Protein AF-A0A226D9P6-F1 (afdb_monomer_lite)

Structure (mmCIF, N/CA/C/O backbone):
data_AF-A0A226D9P6-F1
#
_entry.id   AF-A0A226D9P6-F1
#
loop_
_atom_site.group_PDB
_atom_site.id
_atom_site.type_symbol
_atom_site.label_atom_id
_atom_site.label_alt_id
_atom_site.label_comp_id
_atom_site.label_asym_id
_atom_site.label_entity_id
_atom_site.label_seq_id
_atom_site.pdbx_PDB_ins_code
_atom_site.Cartn_x
_atom_site.Cartn_y
_atom_site.Cartn_z
_atom_site.occupancy
_atom_site.B_iso_or_equiv
_atom_site.auth_seq_id
_atom_site.auth_comp_id
_atom_site.auth_asym_id
_atom_site.auth_atom_id
_atom_site.pdbx_PDB_model_num
ATOM 1 N N . MET A 1 1 ? 5.409 46.644 52.593 1.00 50.53 1 MET A N 1
ATOM 2 C CA . MET A 1 1 ? 4.485 45.582 52.134 1.00 50.53 1 MET A CA 1
ATOM 3 C C . MET A 1 1 ? 4.938 44.247 52.711 1.00 50.53 1 MET A C 1
ATOM 5 O O . MET A 1 1 ? 5.962 43.731 52.290 1.00 50.53 1 MET A O 1
ATOM 9 N N . ARG A 1 2 ? 4.241 43.722 53.729 1.00 52.06 2 ARG A N 1
ATOM 10 C CA . ARG A 1 2 ? 4.481 42.372 54.264 1.00 52.06 2 ARG A CA 1
ATOM 11 C C . ARG A 1 2 ? 3.645 41.401 53.438 1.00 52.06 2 ARG A C 1
ATOM 13 O O . ARG A 1 2 ? 2.444 41.297 53.663 1.00 52.06 2 ARG A O 1
ATOM 20 N N . PHE A 1 3 ? 4.265 40.739 52.464 1.00 50.84 3 PHE A N 1
ATOM 21 C CA . PHE A 1 3 ? 3.616 39.618 51.797 1.00 50.84 3 PHE A CA 1
ATOM 22 C C . PHE A 1 3 ? 3.401 38.506 52.826 1.00 50.84 3 PHE A C 1
ATOM 24 O O . PHE A 1 3 ? 4.319 38.068 53.520 1.00 50.84 3 PHE A O 1
ATOM 31 N N . SER A 1 4 ? 2.130 38.161 52.992 1.00 55.19 4 SER A N 1
ATOM 32 C CA . SER A 1 4 ? 1.612 37.219 53.970 1.00 55.19 4 SER A CA 1
ATOM 33 C C . SER A 1 4 ? 2.261 35.843 53.799 1.00 55.19 4 SER A C 1
ATOM 35 O O . SER A 1 4 ? 2.213 35.267 52.713 1.00 55.19 4 SER A O 1
ATOM 37 N N . LYS A 1 5 ? 2.810 35.289 54.892 1.00 59.91 5 LYS A N 1
ATOM 38 C CA . LYS A 1 5 ? 3.350 33.914 54.975 1.00 59.91 5 LYS A CA 1
ATOM 39 C C . LYS A 1 5 ? 2.355 32.842 54.503 1.00 59.91 5 LYS A C 1
ATOM 41 O O . LYS A 1 5 ? 2.761 31.732 54.186 1.00 59.91 5 LYS A O 1
ATOM 46 N N . PHE A 1 6 ? 1.073 33.190 54.408 1.00 60.91 6 PHE A N 1
ATOM 47 C CA . PHE A 1 6 ? 0.025 32.327 53.882 1.00 60.91 6 PHE A CA 1
ATOM 48 C C . PHE A 1 6 ? 0.248 31.977 52.400 1.00 60.91 6 PHE A C 1
ATOM 50 O O . PHE A 1 6 ? 0.102 30.823 52.025 1.00 60.91 6 PHE A O 1
ATOM 57 N N . TYR A 1 7 ? 0.699 32.917 51.560 1.00 59.25 7 TYR A N 1
ATOM 58 C CA . TYR A 1 7 ? 0.895 32.658 50.123 1.00 59.25 7 TYR A CA 1
ATOM 59 C C . TYR A 1 7 ? 2.030 31.665 49.831 1.00 59.25 7 TYR A C 1
ATOM 61 O O . TYR A 1 7 ? 1.972 30.917 48.857 1.00 59.25 7 TYR A O 1
ATOM 69 N N . GLN A 1 8 ? 3.043 31.613 50.696 1.00 60.66 8 GLN A N 1
ATOM 70 C CA . GLN A 1 8 ? 4.219 30.765 50.498 1.00 60.66 8 GLN A CA 1
ATOM 71 C C . GLN A 1 8 ? 3.906 29.270 50.691 1.00 60.66 8 GLN A C 1
ATOM 73 O O . GLN A 1 8 ? 4.557 28.420 50.090 1.00 60.66 8 GLN A O 1
ATOM 78 N N . GLN A 1 9 ? 2.875 28.946 51.479 1.00 63.34 9 GLN A N 1
ATOM 79 C CA . GLN A 1 9 ? 2.452 27.567 51.731 1.00 63.34 9 GLN A CA 1
ATOM 80 C C . GLN A 1 9 ? 1.568 27.006 50.604 1.00 63.34 9 GLN A C 1
ATOM 82 O O . GLN A 1 9 ? 1.689 25.834 50.258 1.00 63.34 9 GLN A O 1
ATOM 87 N N . TYR A 1 10 ? 0.740 27.842 49.965 1.00 69.62 10 TYR A N 1
ATOM 88 C CA . TYR A 1 10 ? -0.095 27.410 48.835 1.00 69.62 10 TYR A CA 1
ATOM 89 C C . TYR A 1 10 ? 0.724 27.108 47.576 1.00 69.62 10 TYR A C 1
ATOM 91 O O . TYR A 1 10 ? 0.413 26.154 46.864 1.00 69.62 10 TYR A O 1
ATOM 99 N N . PHE A 1 11 ? 1.804 27.857 47.324 1.00 69.38 11 PHE A N 1
ATOM 100 C CA . PHE A 1 11 ? 2.665 27.617 46.161 1.00 69.38 11 PHE A CA 1
ATOM 101 C C . PHE A 1 11 ? 3.375 26.256 46.204 1.00 69.38 11 PHE A C 1
ATOM 103 O O . PHE A 1 11 ? 3.538 25.632 45.155 1.00 69.38 11 PHE A O 1
ATOM 110 N N . SER A 1 12 ? 3.761 25.756 47.386 1.00 72.81 12 SER A N 1
ATOM 111 C CA . SER A 1 12 ? 4.450 24.460 47.466 1.00 72.81 12 SER A CA 1
ATOM 112 C C . SER A 1 12 ? 3.493 23.285 47.239 1.00 72.81 12 SER A C 1
ATOM 114 O O . SER A 1 12 ? 3.830 22.356 46.507 1.00 72.81 12 SER A O 1
ATOM 116 N N . ILE A 1 13 ? 2.270 23.358 47.775 1.00 78.56 13 ILE A N 1
ATOM 117 C CA . ILE A 1 13 ? 1.261 22.301 47.611 1.00 78.56 13 ILE A CA 1
ATOM 118 C C . ILE A 1 13 ? 0.792 22.228 46.153 1.00 78.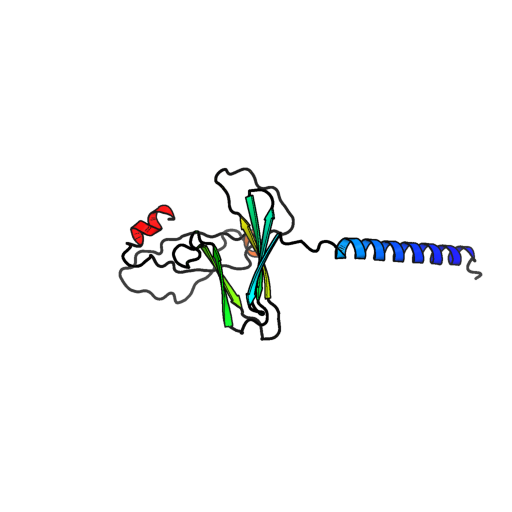56 13 ILE A C 1
ATOM 120 O O . ILE A 1 13 ? 0.702 21.138 45.587 1.00 78.56 13 ILE A O 1
ATOM 124 N N . PHE A 1 14 ? 0.553 23.377 45.511 1.00 76.69 14 PHE A N 1
ATOM 125 C CA . PHE A 1 14 ? 0.126 23.409 44.109 1.00 76.69 14 PHE A CA 1
ATOM 126 C C . PHE A 1 14 ? 1.227 22.927 43.154 1.00 76.69 14 PHE A C 1
ATOM 128 O O . PHE A 1 14 ? 0.939 22.229 42.183 1.00 76.69 14 PHE A O 1
ATOM 135 N N . GLY A 1 15 ? 2.494 23.239 43.456 1.00 79.88 15 GLY A N 1
ATOM 136 C CA . GLY A 1 15 ? 3.643 22.750 42.694 1.00 79.88 15 GLY A CA 1
ATOM 137 C C . GLY A 1 15 ? 3.768 21.225 42.723 1.00 79.88 15 GLY A C 1
ATOM 138 O O . GLY A 1 15 ? 3.933 20.611 41.673 1.00 79.88 15 GLY A O 1
ATOM 139 N N . VAL A 1 16 ? 3.616 20.608 43.901 1.00 83.38 16 VAL A N 1
ATOM 140 C CA . VAL A 1 16 ? 3.664 19.141 44.059 1.00 83.38 16 VAL A CA 1
ATOM 141 C C . VAL A 1 16 ? 2.471 18.463 43.383 1.00 83.38 16 VAL A C 1
ATOM 143 O O . VAL A 1 16 ? 2.628 17.433 42.733 1.00 83.38 16 VAL A O 1
ATOM 146 N N . LEU A 1 17 ? 1.274 19.045 43.478 1.00 84.44 17 LEU A N 1
ATOM 147 C CA . LEU A 1 17 ? 0.099 18.485 42.810 1.00 84.44 17 LEU A CA 1
ATOM 148 C C . LEU A 1 17 ? 0.244 18.540 41.280 1.00 84.44 17 LEU A C 1
ATOM 150 O O . LEU A 1 17 ? -0.077 17.576 40.591 1.00 84.44 17 LEU A O 1
ATOM 154 N N . CYS A 1 18 ? 0.782 19.638 40.745 1.00 84.06 18 CYS A N 1
ATOM 155 C CA . CYS A 1 18 ? 0.984 19.813 39.309 1.00 84.06 18 CYS A CA 1
ATOM 156 C C . CYS A 1 18 ? 2.047 18.855 38.742 1.00 84.06 18 CYS A C 1
ATOM 158 O O . CYS A 1 18 ? 1.871 18.319 37.646 1.00 84.06 18 CYS A O 1
ATOM 160 N N . THR A 1 19 ? 3.128 18.580 39.480 1.00 80.12 19 THR A N 1
ATOM 161 C CA . THR A 1 19 ? 4.132 17.589 39.055 1.00 80.12 19 THR A CA 1
ATOM 162 C C . THR A 1 19 ? 3.590 16.164 39.110 1.00 80.12 19 THR A C 1
ATOM 164 O O . THR A 1 19 ? 3.855 15.397 38.187 1.00 80.12 19 THR A O 1
ATOM 167 N N . LEU A 1 20 ? 2.774 15.825 40.117 1.00 83.06 20 LEU A N 1
ATOM 168 C CA . LEU A 1 20 ? 2.098 14.525 40.206 1.00 83.06 20 LEU A CA 1
ATOM 169 C C . LEU A 1 20 ? 1.069 14.314 39.083 1.00 83.06 20 LEU A C 1
ATOM 171 O O . LEU A 1 20 ? 0.958 13.213 38.548 1.00 83.06 20 LEU A O 1
ATOM 175 N N . ILE A 1 21 ? 0.341 15.362 38.684 1.00 80.38 21 ILE A N 1
ATOM 176 C CA . ILE A 1 21 ? -0.594 15.286 37.552 1.00 80.38 21 ILE A CA 1
ATOM 177 C C . ILE A 1 21 ? 0.171 15.097 36.237 1.00 80.38 21 ILE A C 1
ATOM 179 O O . ILE A 1 21 ? -0.192 14.228 35.446 1.00 80.38 21 ILE A O 1
ATOM 183 N N . HIS A 1 22 ? 1.254 15.845 36.000 1.00 74.25 22 HIS A N 1
ATOM 184 C CA . HIS A 1 22 ? 2.045 15.689 34.776 1.00 74.25 22 HIS A CA 1
ATOM 185 C C . HIS A 1 22 ? 2.709 14.312 34.666 1.00 74.25 22 HIS A C 1
ATOM 187 O O . HIS A 1 22 ? 2.706 13.731 33.581 1.00 74.25 22 HIS A O 1
ATOM 193 N N . THR A 1 23 ? 3.231 13.750 35.761 1.00 72.12 23 THR A N 1
ATOM 194 C CA . THR A 1 23 ? 3.818 12.401 35.737 1.00 72.12 23 THR A CA 1
ATOM 195 C C . THR A 1 23 ? 2.757 11.324 35.518 1.00 72.12 23 THR A C 1
ATOM 197 O O . THR A 1 23 ? 2.980 10.421 34.713 1.00 72.12 23 THR A O 1
ATOM 200 N N . ALA A 1 24 ? 1.576 11.447 36.132 1.00 73.56 24 ALA A N 1
ATOM 201 C CA . ALA A 1 24 ? 0.462 10.524 35.909 1.00 73.56 24 ALA A CA 1
ATOM 202 C C . ALA A 1 24 ? -0.068 10.576 34.462 1.00 73.56 24 ALA A C 1
ATOM 204 O O . ALA A 1 24 ? -0.348 9.536 33.862 1.00 73.56 24 ALA A O 1
ATOM 205 N N . VAL A 1 25 ? -0.171 11.770 33.867 1.00 72.81 25 VAL A N 1
ATOM 206 C CA . VAL A 1 25 ? -0.588 11.940 32.463 1.00 72.81 25 VAL A CA 1
ATOM 207 C C . VAL A 1 25 ? 0.473 11.394 31.501 1.00 72.81 25 VAL A C 1
ATOM 209 O O . VAL A 1 25 ? 0.126 10.677 30.562 1.00 72.81 25 VAL A O 1
ATOM 212 N N . ALA A 1 26 ? 1.760 11.646 31.758 1.00 65.50 26 ALA A N 1
ATOM 213 C CA . ALA A 1 26 ? 2.857 11.115 30.948 1.00 65.50 26 ALA A CA 1
ATOM 214 C C . ALA A 1 26 ? 2.919 9.576 30.984 1.00 65.50 26 ALA A C 1
ATOM 216 O O . ALA A 1 26 ? 3.102 8.941 29.946 1.00 65.50 26 ALA A O 1
ATOM 217 N N . GLN A 1 27 ? 2.683 8.962 32.149 1.00 62.88 27 GLN A N 1
ATOM 218 C CA . GLN A 1 27 ? 2.595 7.503 32.278 1.00 62.88 27 GLN A CA 1
ATOM 219 C C . GLN A 1 27 ? 1.402 6.914 31.513 1.00 62.88 27 GLN A C 1
ATOM 221 O O . GLN A 1 27 ? 1.512 5.827 30.948 1.00 62.88 27 GLN A O 1
ATOM 226 N N . ARG A 1 28 ? 0.275 7.633 31.442 1.00 56.47 28 ARG A N 1
ATOM 227 C CA . ARG A 1 28 ? -0.918 7.171 30.716 1.00 56.47 28 ARG A CA 1
ATOM 228 C C . ARG A 1 28 ? -0.760 7.258 29.197 1.00 56.47 28 ARG A C 1
ATOM 230 O O . ARG A 1 28 ? -1.282 6.402 28.490 1.00 56.47 28 ARG A O 1
ATOM 237 N N . LEU A 1 29 ? -0.022 8.252 28.701 1.00 54.62 29 LEU A N 1
ATOM 238 C CA . LEU A 1 29 ? 0.267 8.415 27.271 1.00 54.62 29 LEU A CA 1
ATOM 239 C C . LEU A 1 29 ? 1.398 7.494 26.783 1.00 54.62 29 LEU A C 1
ATOM 241 O O . LEU A 1 29 ? 1.385 7.078 25.629 1.00 54.62 29 LEU A O 1
ATOM 245 N N . GLY A 1 30 ? 2.337 7.115 27.657 1.00 50.25 30 GLY A N 1
ATOM 246 C CA . GLY A 1 30 ? 3.463 6.236 27.311 1.00 50.25 30 GLY A CA 1
ATOM 247 C C . GLY A 1 30 ? 3.127 4.746 27.128 1.00 50.25 30 GLY A C 1
ATOM 248 O O . GLY A 1 30 ? 3.990 3.983 26.707 1.00 50.25 30 GLY A O 1
ATOM 249 N N . SER A 1 31 ? 1.896 4.316 27.432 1.00 46.84 31 SER A N 1
ATOM 250 C CA . SER A 1 31 ? 1.494 2.898 27.490 1.00 46.84 31 SER A CA 1
ATOM 251 C C . SER A 1 31 ? 0.383 2.516 26.502 1.00 46.84 31 SER A C 1
ATOM 253 O O . SER A 1 31 ? -0.218 1.450 26.636 1.00 46.84 31 SER A O 1
ATOM 255 N N . ILE A 1 32 ? 0.113 3.333 25.483 1.00 49.47 32 ILE A N 1
ATOM 256 C CA . ILE A 1 32 ? -0.550 2.831 24.268 1.00 49.47 32 ILE A CA 1
ATOM 257 C C . ILE A 1 32 ? 0.546 2.432 23.277 1.00 49.47 32 ILE A C 1
ATOM 259 O O . ILE A 1 32 ? 0.623 2.912 22.151 1.00 49.47 32 ILE A O 1
ATOM 263 N N . THR A 1 33 ? 1.454 1.556 23.710 1.00 54.66 33 THR A N 1
ATOM 264 C CA . THR A 1 33 ? 2.183 0.729 22.757 1.00 54.66 33 THR A CA 1
ATOM 265 C C . THR A 1 33 ? 1.146 -0.215 22.177 1.00 54.66 33 THR A C 1
ATOM 267 O O . THR A 1 33 ? 0.819 -1.245 22.764 1.00 54.66 33 THR A O 1
ATOM 270 N N . GLU A 1 34 ? 0.535 0.196 21.064 1.00 64.81 34 GLU A N 1
ATOM 271 C CA . GLU A 1 34 ? -0.382 -0.662 20.329 1.00 64.81 34 GLU A CA 1
ATOM 272 C C . GLU A 1 34 ? 0.349 -1.962 20.010 1.00 64.81 34 GLU A C 1
ATOM 274 O O . GLU A 1 34 ? 1.293 -2.008 19.217 1.00 64.81 34 GLU A O 1
ATOM 279 N N . LYS A 1 35 ?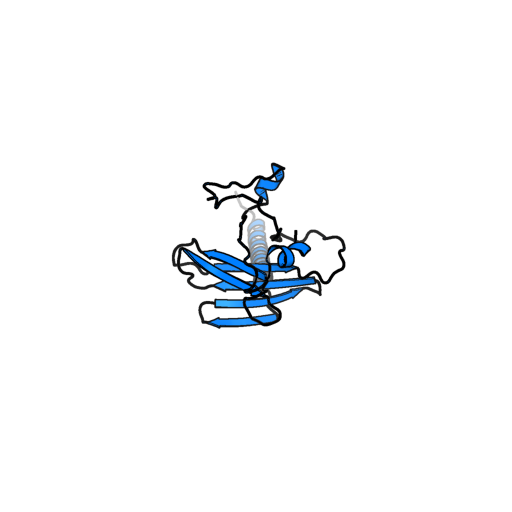 -0.038 -3.015 20.725 1.00 71.75 35 LYS A N 1
ATOM 280 C CA . LYS A 1 35 ? 0.562 -4.326 20.577 1.00 71.75 35 LYS A CA 1
ATOM 281 C C . LYS A 1 35 ? -0.003 -4.920 19.296 1.00 71.75 35 LYS A C 1
ATOM 283 O O . LYS A 1 35 ? -1.199 -5.185 19.210 1.00 71.75 35 LYS A O 1
ATOM 288 N N . PHE A 1 36 ? 0.853 -5.075 18.297 1.00 76.88 36 PHE A N 1
ATOM 289 C CA . PHE A 1 36 ? 0.515 -5.821 17.096 1.00 76.88 36 PHE A CA 1
ATOM 290 C C . PHE A 1 36 ? 0.575 -7.318 17.411 1.00 76.88 36 PHE A C 1
ATOM 292 O O . PHE A 1 36 ? 1.526 -7.783 18.043 1.00 76.88 36 PHE A O 1
ATOM 299 N N . ASP A 1 37 ? -0.453 -8.060 17.002 1.00 83.06 37 ASP A N 1
ATOM 300 C CA . ASP A 1 37 ? -0.608 -9.483 17.337 1.00 83.06 37 ASP A CA 1
ATOM 301 C C . ASP A 1 37 ? 0.333 -10.377 16.528 1.00 83.06 37 ASP A C 1
ATOM 303 O O . ASP A 1 37 ? 0.677 -11.489 16.936 1.00 83.06 37 ASP A O 1
ATOM 307 N N . ARG A 1 38 ? 0.709 -9.904 15.341 1.00 90.00 38 ARG A N 1
ATOM 308 C CA . ARG A 1 38 ? 1.531 -10.618 14.374 1.00 90.00 38 ARG A CA 1
ATOM 309 C C . ARG A 1 38 ? 2.616 -9.695 13.842 1.00 90.00 38 ARG A C 1
ATOM 311 O O . ARG A 1 38 ? 2.397 -8.496 13.669 1.00 90.00 38 ARG A O 1
ATOM 318 N N . HIS A 1 39 ? 3.782 -10.267 13.575 1.00 92.62 39 HIS A N 1
ATOM 319 C CA . HIS A 1 39 ? 4.938 -9.557 13.049 1.00 92.62 39 HIS A CA 1
ATOM 320 C C . HIS A 1 39 ? 5.761 -10.496 12.170 1.00 92.62 39 HIS A C 1
ATOM 322 O O . HIS A 1 39 ? 5.982 -11.651 12.533 1.00 92.62 39 HIS A O 1
ATOM 328 N N . ILE A 1 40 ? 6.218 -9.982 11.034 1.00 91.56 40 ILE A N 1
ATOM 329 C CA . ILE A 1 40 ? 7.187 -10.613 10.148 1.00 91.56 40 ILE A CA 1
ATOM 330 C C . ILE A 1 40 ? 8.264 -9.576 9.840 1.00 91.56 40 ILE A C 1
ATOM 332 O O . ILE A 1 40 ? 7.976 -8.494 9.325 1.00 91.56 40 ILE A O 1
ATOM 336 N N . GLU A 1 41 ? 9.507 -9.933 10.128 1.00 93.25 41 GLU A N 1
ATOM 337 C CA . GLU A 1 41 ? 10.683 -9.213 9.658 1.00 93.25 41 GLU A CA 1
ATOM 338 C C . GLU A 1 41 ? 11.141 -9.881 8.360 1.00 93.25 41 GLU A C 1
ATOM 340 O O . GLU A 1 41 ? 11.469 -11.066 8.345 1.00 93.25 41 GLU A O 1
ATOM 345 N N . ILE A 1 42 ? 11.080 -9.142 7.254 1.00 89.44 42 ILE A N 1
ATOM 346 C CA . ILE A 1 42 ? 11.502 -9.639 5.939 1.00 89.44 42 ILE A CA 1
ATOM 347 C C . ILE A 1 42 ? 13.029 -9.581 5.871 1.00 89.44 42 ILE A C 1
ATOM 349 O O . ILE A 1 42 ? 13.679 -10.512 5.401 1.00 89.44 42 ILE A O 1
ATOM 353 N N . ASN A 1 43 ? 13.588 -8.472 6.354 1.00 91.06 43 ASN A N 1
ATOM 354 C CA . ASN A 1 43 ? 15.008 -8.240 6.578 1.00 91.06 43 ASN A CA 1
ATOM 355 C C . ASN A 1 43 ? 15.161 -7.067 7.586 1.00 91.06 43 ASN A C 1
ATOM 357 O O . ASN A 1 43 ? 14.146 -6.484 7.977 1.00 91.06 43 ASN A O 1
ATOM 361 N N . PRO A 1 44 ? 16.390 -6.674 7.975 1.00 90.94 44 PRO A N 1
ATOM 362 C CA . PRO A 1 44 ? 16.603 -5.604 8.958 1.00 90.94 44 PRO A CA 1
ATOM 363 C C . PRO A 1 44 ? 15.980 -4.248 8.590 1.00 90.94 44 PRO A C 1
ATOM 365 O O . PRO A 1 44 ? 15.705 -3.429 9.472 1.00 90.94 44 PRO A O 1
ATOM 368 N N . ASP A 1 45 ? 15.748 -4.015 7.298 1.00 89.25 45 ASP A N 1
ATOM 369 C CA . ASP A 1 45 ? 15.213 -2.767 6.769 1.00 89.25 45 ASP A CA 1
ATOM 370 C C . ASP A 1 45 ? 13.695 -2.813 6.573 1.00 89.25 45 ASP A C 1
ATOM 372 O O . ASP A 1 45 ? 13.046 -1.772 6.615 1.00 89.25 45 ASP A O 1
ATOM 376 N N . TYR A 1 46 ? 13.096 -3.995 6.418 1.00 88.62 46 TYR A N 1
ATOM 377 C CA . TYR A 1 46 ? 11.674 -4.148 6.119 1.00 88.62 46 TYR A CA 1
ATOM 378 C C . TYR A 1 46 ? 10.986 -5.084 7.105 1.00 88.62 46 TYR A C 1
ATOM 380 O O . TYR A 1 46 ? 11.300 -6.272 7.204 1.00 88.62 46 TYR A O 1
ATOM 388 N N . SER A 1 47 ? 9.956 -4.571 7.775 1.00 92.38 47 SER A N 1
ATOM 389 C CA . SER A 1 47 ? 9.080 -5.394 8.607 1.00 92.38 47 SER A CA 1
ATOM 390 C C . SER A 1 47 ? 7.617 -5.025 8.426 1.00 92.38 47 SER A C 1
ATOM 392 O O . SER A 1 47 ? 7.266 -3.877 8.147 1.00 92.38 47 SER A O 1
ATOM 394 N N . VAL A 1 48 ? 6.759 -6.023 8.596 1.00 89.81 48 VAL A N 1
ATOM 395 C CA . VAL A 1 48 ? 5.310 -5.875 8.567 1.00 89.81 48 VAL A CA 1
ATOM 396 C C . VAL A 1 48 ? 4.759 -6.452 9.854 1.00 89.81 48 VAL A C 1
ATOM 398 O O . VAL A 1 48 ? 5.043 -7.586 10.226 1.00 89.81 48 VAL A O 1
ATOM 401 N N . SER A 1 49 ? 3.937 -5.678 10.537 1.00 91.88 49 SER A N 1
ATOM 402 C CA . SER A 1 49 ? 3.162 -6.145 11.680 1.00 91.88 49 SER A CA 1
ATOM 403 C C . SER A 1 49 ? 1.694 -5.884 11.434 1.00 91.88 49 SER A C 1
ATOM 405 O O . SER A 1 49 ? 1.350 -4.957 10.711 1.00 91.88 49 SER A O 1
ATOM 407 N N . TRP A 1 50 ? 0.817 -6.717 11.975 1.00 91.38 50 TRP A N 1
ATOM 408 C CA . TRP A 1 50 ? -0.614 -6.498 11.829 1.00 91.38 50 TRP A CA 1
ATOM 409 C C . TRP A 1 50 ? -1.386 -6.960 13.048 1.00 91.38 50 TRP A C 1
ATOM 411 O O . TRP A 1 50 ? -0.908 -7.750 13.868 1.00 91.38 50 TRP A O 1
ATOM 421 N N . ARG A 1 51 ? -2.589 -6.415 13.172 1.00 86.69 51 ARG A N 1
ATOM 422 C CA . ARG A 1 51 ? -3.542 -6.795 14.206 1.00 86.69 51 ARG A CA 1
ATOM 423 C C . ARG A 1 51 ? -4.955 -6.771 13.660 1.00 86.69 51 ARG A C 1
ATOM 425 O O . ARG A 1 51 ? -5.278 -5.976 12.775 1.00 86.69 51 ARG A O 1
ATOM 432 N N . PHE A 1 52 ? -5.774 -7.642 14.223 1.00 83.62 52 PHE A N 1
ATOM 433 C CA . PHE A 1 52 ? -7.194 -7.690 13.928 1.00 83.62 52 PHE A CA 1
ATOM 434 C C . PHE A 1 52 ? -7.917 -6.761 14.890 1.00 83.62 52 PHE A C 1
ATOM 436 O O . PHE A 1 52 ? -7.587 -6.689 16.076 1.00 83.62 52 PHE A O 1
ATOM 443 N N . TYR A 1 53 ? -8.920 -6.064 14.387 1.00 78.81 53 TYR A N 1
ATOM 444 C CA . TYR A 1 53 ? -9.857 -5.351 15.231 1.00 78.81 53 TYR A CA 1
ATOM 445 C C . TYR A 1 53 ? -11.259 -5.868 14.923 1.00 78.81 53 TYR A C 1
ATOM 447 O O . TYR A 1 53 ? -11.858 -5.553 13.895 1.00 78.81 53 TYR A O 1
ATOM 455 N N . GLY A 1 54 ? -11.768 -6.704 15.826 1.00 81.94 54 GLY A N 1
ATOM 456 C CA . GLY A 1 54 ? -12.996 -7.449 15.569 1.00 81.94 54 GLY A CA 1
ATOM 457 C C . GLY A 1 54 ? -12.850 -8.383 14.363 1.00 81.94 54 GLY A C 1
ATOM 458 O O . GLY A 1 54 ? -11.767 -8.907 14.104 1.00 81.94 54 GLY A O 1
ATOM 459 N N . GLU A 1 55 ? -13.952 -8.585 13.642 1.00 75.50 55 GLU A N 1
ATOM 460 C CA . GLU A 1 55 ? -14.020 -9.455 12.458 1.00 75.50 55 GLU A CA 1
ATOM 461 C C . GLU A 1 55 ? -13.911 -8.677 11.132 1.00 75.50 55 GLU A C 1
ATOM 463 O O . GLU A 1 55 ? -13.832 -9.285 10.067 1.00 75.50 55 GLU A O 1
ATOM 468 N N . ASP A 1 56 ? -13.877 -7.340 11.188 1.00 73.00 56 ASP A N 1
ATOM 469 C CA . ASP A 1 56 ? -14.158 -6.486 10.026 1.00 73.00 56 ASP A CA 1
ATOM 470 C C . ASP A 1 56 ? -12.923 -5.779 9.436 1.00 73.00 56 ASP A C 1
ATOM 472 O O . ASP A 1 56 ? -12.949 -5.326 8.284 1.00 73.00 56 ASP A O 1
ATOM 476 N N . TYR A 1 57 ? -11.844 -5.615 10.209 1.00 76.31 57 TYR A N 1
ATOM 477 C CA . TYR A 1 57 ? -10.668 -4.878 9.743 1.00 76.31 57 TYR A CA 1
ATOM 478 C C . TYR A 1 57 ? -9.342 -5.396 10.298 1.00 76.31 57 TYR A C 1
ATOM 480 O O . TYR A 1 57 ? -9.227 -5.845 11.442 1.00 76.31 57 TYR A O 1
ATOM 488 N N . ILE A 1 58 ? -8.320 -5.303 9.444 1.00 77.75 58 ILE A N 1
ATOM 489 C CA . ILE A 1 58 ? -6.928 -5.602 9.762 1.00 77.75 58 ILE A CA 1
ATOM 490 C C . ILE A 1 58 ? -6.127 -4.319 9.575 1.00 77.75 58 ILE A C 1
ATOM 492 O O . ILE A 1 58 ? -6.179 -3.688 8.519 1.00 77.75 58 ILE A O 1
ATOM 496 N N . ILE A 1 59 ? -5.359 -3.939 10.591 1.00 79.38 59 ILE A N 1
ATOM 497 C CA . ILE A 1 59 ? -4.415 -2.828 10.475 1.00 79.38 59 ILE A CA 1
ATOM 498 C C . ILE A 1 59 ? -3.030 -3.412 10.274 1.00 79.38 59 ILE A C 1
ATOM 500 O O . ILE A 1 59 ? -2.535 -4.139 11.137 1.00 79.38 59 ILE A O 1
ATOM 504 N N . PHE A 1 60 ? -2.415 -3.075 9.148 1.00 84.12 60 PHE A N 1
ATOM 505 C CA . PHE A 1 60 ? -1.026 -3.370 8.848 1.00 84.12 60 PHE A CA 1
ATOM 506 C C . PHE A 1 60 ? -0.168 -2.160 9.198 1.00 84.12 60 PHE A C 1
ATOM 508 O O . PHE A 1 60 ? -0.483 -1.021 8.872 1.00 84.12 60 PHE A O 1
ATOM 515 N N . ARG A 1 61 ? 0.962 -2.408 9.837 1.00 85.56 61 ARG A N 1
ATOM 516 C CA . ARG A 1 61 ? 2.031 -1.446 10.046 1.00 85.56 61 ARG A CA 1
ATOM 517 C C . ARG A 1 61 ? 3.246 -1.945 9.302 1.00 85.56 61 ARG A C 1
ATOM 519 O O . ARG A 1 61 ? 3.803 -2.988 9.652 1.00 85.56 61 ARG A O 1
ATOM 526 N N . ILE A 1 62 ? 3.639 -1.187 8.292 1.00 84.44 62 ILE A N 1
ATOM 527 C CA . ILE A 1 62 ? 4.772 -1.505 7.438 1.00 84.44 62 ILE A CA 1
ATOM 528 C C . ILE A 1 62 ? 5.869 -0.495 7.754 1.00 84.44 62 ILE A C 1
ATOM 530 O O . ILE A 1 62 ? 5.648 0.718 7.787 1.00 84.44 62 ILE A O 1
ATOM 534 N N . ILE A 1 63 ? 7.046 -1.025 8.054 1.00 87.69 63 ILE A N 1
ATOM 535 C CA . ILE A 1 63 ? 8.227 -0.255 8.416 1.00 87.69 63 ILE A CA 1
ATOM 536 C C . ILE A 1 63 ? 9.262 -0.506 7.336 1.00 87.69 63 ILE A C 1
ATOM 538 O O . ILE A 1 63 ? 9.651 -1.655 7.123 1.00 87.69 63 ILE A O 1
ATOM 542 N N . ALA A 1 64 ? 9.711 0.572 6.700 1.00 86.56 64 ALA A N 1
ATOM 543 C CA . ALA A 1 64 ? 10.851 0.571 5.799 1.00 86.56 64 ALA A CA 1
ATOM 544 C C . ALA A 1 64 ? 11.915 1.526 6.343 1.00 86.56 64 ALA A C 1
ATOM 546 O O . ALA A 1 64 ? 11.718 2.744 6.417 1.00 86.56 64 ALA A O 1
ATOM 547 N N . ARG A 1 65 ? 13.037 0.963 6.778 1.00 87.44 65 ARG A N 1
ATOM 548 C CA . ARG A 1 65 ? 14.196 1.698 7.269 1.00 87.44 65 ARG A CA 1
ATOM 549 C C . ARG A 1 65 ? 15.090 2.001 6.076 1.00 87.44 65 ARG A C 1
ATOM 551 O O . ARG A 1 65 ? 15.363 1.124 5.269 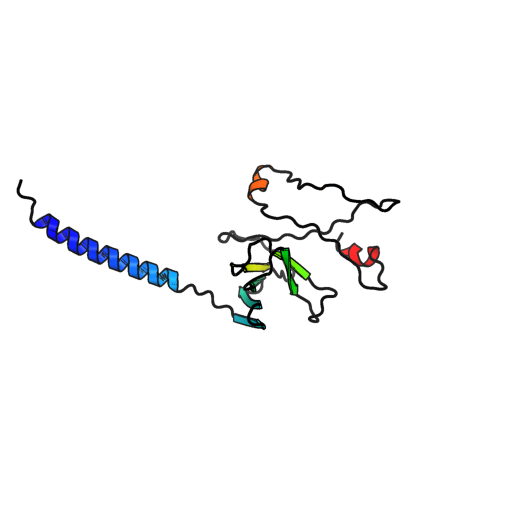1.00 87.44 65 ARG A O 1
ATOM 558 N N . TYR A 1 66 ? 15.513 3.256 5.970 1.00 85.38 66 TYR A N 1
ATOM 559 C CA . TYR A 1 66 ? 16.434 3.712 4.926 1.00 85.38 66 TYR A CA 1
ATOM 560 C C . TYR A 1 66 ? 15.951 3.444 3.482 1.00 85.38 66 TYR A C 1
ATOM 562 O O . TYR A 1 66 ? 16.721 2.928 2.668 1.00 85.38 66 TYR A O 1
ATOM 570 N N . PRO A 1 67 ? 14.694 3.782 3.120 1.00 81.31 67 PRO A N 1
ATOM 571 C CA . PRO A 1 67 ? 14.251 3.629 1.741 1.00 81.31 67 PRO A CA 1
ATOM 572 C C . PRO A 1 67 ? 15.115 4.497 0.819 1.00 81.31 67 PRO A C 1
ATOM 574 O O . PRO A 1 67 ? 15.372 5.667 1.103 1.00 81.31 67 PRO A O 1
ATOM 577 N N . THR A 1 68 ? 15.554 3.931 -0.306 1.00 83.19 68 THR A N 1
ATOM 578 C CA . THR A 1 68 ? 16.318 4.684 -1.305 1.00 83.19 68 THR A CA 1
ATOM 579 C C . THR A 1 68 ? 15.438 5.806 -1.888 1.00 83.19 68 THR A C 1
ATOM 581 O O . THR A 1 68 ? 14.275 5.554 -2.210 1.00 83.19 68 THR A O 1
ATOM 584 N N . PRO A 1 69 ? 15.934 7.040 -2.055 1.00 84.75 69 PRO A N 1
ATOM 585 C CA . PRO A 1 69 ? 15.203 8.118 -2.701 1.00 84.75 69 PRO A CA 1
ATOM 586 C C . PRO A 1 69 ? 14.778 7.710 -4.107 1.00 84.75 69 PRO A C 1
ATOM 588 O O . PRO A 1 69 ? 15.548 7.082 -4.835 1.00 84.75 69 PRO A O 1
ATOM 591 N N . ASN A 1 70 ? 13.562 8.089 -4.495 1.00 81.19 70 ASN A N 1
ATOM 592 C CA . ASN A 1 70 ? 12.931 7.687 -5.753 1.00 81.19 70 ASN A CA 1
ATOM 593 C C . ASN A 1 70 ? 12.731 6.165 -5.897 1.00 81.19 70 ASN A C 1
ATOM 595 O O . ASN A 1 70 ? 12.663 5.654 -7.016 1.00 81.19 70 ASN A O 1
ATOM 599 N N . SER A 1 71 ? 12.635 5.435 -4.783 1.00 82.69 71 SER A N 1
ATOM 600 C CA . SER A 1 71 ? 12.246 4.021 -4.786 1.00 82.69 71 SER A CA 1
ATOM 601 C C . SER A 1 71 ? 10.744 3.838 -4.578 1.00 82.69 71 SER A C 1
ATOM 603 O O . SER A 1 71 ? 10.007 4.783 -4.287 1.00 82.69 71 SER A O 1
ATOM 605 N N . TYR A 1 72 ? 10.295 2.595 -4.737 1.00 85.88 72 TYR A N 1
ATOM 606 C CA . TYR A 1 72 ? 8.918 2.186 -4.502 1.00 85.88 72 TYR A CA 1
ATOM 607 C C . TYR A 1 72 ? 8.901 0.993 -3.555 1.00 85.88 72 TYR A C 1
ATOM 609 O O . TYR A 1 72 ? 9.706 0.072 -3.696 1.00 85.88 72 TYR A O 1
ATOM 617 N N . ILE A 1 73 ? 7.955 0.996 -2.622 1.00 82.75 73 ILE A N 1
ATOM 618 C CA . ILE A 1 73 ? 7.683 -0.127 -1.730 1.00 82.75 73 ILE A CA 1
ATOM 619 C C . ILE A 1 73 ? 6.327 -0.699 -2.119 1.00 82.75 73 ILE A C 1
ATOM 621 O O . ILE A 1 73 ? 5.320 0.007 -2.086 1.00 82.75 73 ILE A O 1
ATOM 625 N N . GLY A 1 74 ? 6.314 -1.975 -2.495 1.00 85.62 74 GLY A N 1
ATOM 626 C CA . GLY A 1 74 ? 5.094 -2.735 -2.736 1.00 85.62 74 GLY A CA 1
ATOM 627 C C . GLY A 1 74 ? 4.712 -3.550 -1.505 1.00 85.62 74 GLY A C 1
ATOM 628 O O . GLY A 1 74 ? 5.549 -4.247 -0.937 1.00 85.62 74 GLY A O 1
ATOM 629 N N . PHE A 1 75 ? 3.445 -3.500 -1.117 1.00 84.69 75 PHE A N 1
ATOM 630 C CA . PHE A 1 75 ? 2.842 -4.399 -0.141 1.00 84.69 75 PHE A CA 1
ATOM 631 C C . PHE A 1 75 ? 1.584 -4.995 -0.755 1.00 84.69 75 PHE A C 1
ATOM 633 O O . PHE A 1 75 ? 0.775 -4.258 -1.301 1.00 84.69 75 PHE A O 1
ATOM 640 N N . GLY A 1 76 ? 1.397 -6.308 -0.669 1.00 84.12 76 GLY A N 1
ATOM 641 C CA . GLY A 1 76 ? 0.198 -6.931 -1.211 1.00 84.12 76 GLY A CA 1
ATOM 642 C C . GLY A 1 76 ? -0.263 -8.133 -0.414 1.00 84.12 76 GLY A C 1
ATOM 643 O O . GLY A 1 76 ? 0.511 -8.747 0.321 1.00 84.12 76 GLY A O 1
ATOM 644 N N . ILE A 1 77 ? -1.543 -8.452 -0.573 1.00 82.44 77 ILE A N 1
ATOM 645 C CA . ILE A 1 77 ? -2.191 -9.604 0.050 1.00 82.44 77 ILE A CA 1
ATOM 646 C C . ILE A 1 77 ? -2.704 -10.503 -1.070 1.00 82.44 77 ILE A C 1
ATOM 648 O O . ILE A 1 77 ? -3.317 -10.033 -2.028 1.00 82.44 77 ILE A O 1
ATOM 652 N N . SER A 1 78 ? -2.447 -11.804 -0.956 1.00 84.50 78 SER A N 1
ATOM 653 C CA . SER A 1 78 ? -2.949 -12.787 -1.910 1.00 84.50 78 SER A CA 1
ATOM 654 C C . SER A 1 78 ? -3.221 -14.121 -1.248 1.00 84.50 78 SER A C 1
ATOM 656 O O . SER A 1 78 ? -2.637 -14.461 -0.220 1.00 84.50 78 SER A O 1
ATOM 658 N N . GLN A 1 79 ? -4.115 -14.897 -1.857 1.00 79.81 79 GLN A N 1
ATOM 659 C CA . GLN A 1 79 ? -4.482 -16.216 -1.341 1.00 79.81 79 GLN A CA 1
ATOM 660 C C . GLN A 1 79 ? -3.325 -17.221 -1.425 1.00 79.81 79 GLN A C 1
ATOM 662 O O . GLN A 1 79 ? -3.275 -18.169 -0.647 1.00 79.81 79 GLN A O 1
ATOM 667 N N . THR A 1 80 ? -2.401 -17.028 -2.372 1.00 83.88 80 THR A N 1
ATOM 668 C CA . THR A 1 80 ? -1.325 -17.984 -2.683 1.00 83.88 80 THR A CA 1
ATOM 669 C C . THR A 1 80 ? 0.067 -17.483 -2.298 1.00 83.88 80 THR A C 1
ATOM 671 O O . THR A 1 80 ? 1.046 -18.199 -2.493 1.00 83.88 80 THR A O 1
ATOM 674 N N . GLY A 1 81 ? 0.185 -16.247 -1.805 1.00 76.88 81 GLY A N 1
ATOM 675 C CA . GLY A 1 81 ? 1.470 -15.573 -1.593 1.00 76.88 81 GLY A CA 1
ATOM 676 C C . GLY A 1 81 ? 2.190 -15.165 -2.886 1.00 76.88 81 GLY A C 1
ATOM 677 O O . GLY A 1 81 ? 3.294 -14.630 -2.823 1.00 76.88 81 GLY A O 1
ATOM 678 N N . ARG A 1 82 ? 1.592 -15.399 -4.064 1.00 78.19 82 ARG A N 1
ATOM 679 C CA . ARG A 1 82 ? 2.107 -14.919 -5.358 1.00 78.19 82 ARG A CA 1
ATOM 680 C C . ARG A 1 82 ? 1.755 -13.446 -5.565 1.00 78.19 82 ARG A C 1
ATOM 682 O O . ARG A 1 82 ? 0.966 -12.895 -4.803 1.00 78.19 82 ARG A O 1
ATOM 689 N N . MET A 1 83 ? 2.347 -12.822 -6.586 1.00 70.94 83 MET A N 1
ATOM 690 C CA . MET A 1 83 ? 2.004 -11.464 -7.039 1.00 70.94 83 MET A CA 1
ATOM 691 C C . MET A 1 83 ? 0.800 -11.453 -7.999 1.00 70.94 83 MET A C 1
ATOM 693 O O . MET A 1 83 ? 0.059 -10.475 -8.051 1.00 70.94 83 MET A O 1
ATOM 697 N N . ASP A 1 84 ? 0.592 -12.548 -8.734 1.00 82.00 84 ASP A N 1
ATOM 698 C CA . ASP A 1 84 ? -0.532 -12.702 -9.661 1.00 82.00 84 ASP A CA 1
ATOM 699 C C . ASP A 1 84 ? -1.856 -12.821 -8.892 1.00 82.00 84 ASP A C 1
ATOM 701 O O . ASP A 1 84 ? -2.026 -13.729 -8.074 1.00 82.00 84 ASP A O 1
ATOM 705 N N . GLY A 1 85 ? -2.801 -11.921 -9.182 1.00 78.50 85 GLY A N 1
ATOM 706 C CA . GLY A 1 85 ? -4.110 -11.881 -8.517 1.00 78.50 85 GLY A CA 1
ATOM 707 C C . GLY A 1 85 ? -4.092 -11.271 -7.112 1.00 78.50 85 GLY A C 1
ATOM 708 O O . GLY A 1 85 ? -5.016 -11.510 -6.339 1.00 78.50 85 GLY A O 1
ATOM 709 N N . SER A 1 86 ? -3.041 -10.523 -6.770 1.00 77.00 86 SER A N 1
ATOM 710 C CA . SER A 1 86 ? -2.898 -9.854 -5.475 1.00 77.00 86 SER A CA 1
ATOM 711 C C . SER A 1 86 ? -3.479 -8.451 -5.490 1.00 77.00 86 SER A C 1
ATOM 713 O O . SER A 1 86 ? -3.298 -7.707 -6.456 1.00 77.00 86 SER A O 1
ATOM 715 N N . ASP A 1 87 ? -4.059 -8.048 -4.364 1.00 78.50 87 ASP A N 1
ATOM 716 C CA . ASP A 1 87 ? -4.330 -6.641 -4.093 1.00 78.50 87 ASP A CA 1
ATOM 717 C C . ASP A 1 87 ? -3.038 -6.001 -3.591 1.00 78.50 87 ASP A C 1
ATOM 719 O O . ASP A 1 87 ? -2.506 -6.399 -2.551 1.00 78.50 87 ASP A O 1
ATOM 723 N N . ILE A 1 88 ? -2.495 -5.051 -4.356 1.00 80.06 88 ILE A N 1
ATOM 724 C CA . ILE A 1 88 ? -1.178 -4.457 -4.105 1.00 80.06 88 ILE A CA 1
ATOM 725 C C . ILE A 1 88 ? -1.325 -2.956 -3.858 1.00 80.06 88 ILE A C 1
ATOM 727 O O . ILE A 1 88 ? -1.898 -2.222 -4.659 1.00 80.06 88 ILE A O 1
ATOM 731 N N . LEU A 1 89 ? -0.732 -2.499 -2.763 1.00 79.44 89 LEU A N 1
ATOM 732 C CA . LEU A 1 89 ? -0.419 -1.111 -2.478 1.00 79.44 89 LEU A CA 1
ATOM 733 C C . LEU A 1 89 ? 1.023 -0.826 -2.904 1.00 79.44 89 LEU A C 1
ATOM 735 O O . LEU A 1 89 ? 1.941 -1.549 -2.518 1.00 79.44 89 LEU A O 1
ATOM 739 N N . ILE A 1 90 ? 1.234 0.254 -3.652 1.00 82.81 90 ILE A N 1
ATOM 740 C CA . ILE A 1 90 ? 2.569 0.744 -4.000 1.00 82.81 90 ILE A CA 1
ATOM 741 C C . ILE A 1 90 ? 2.725 2.146 -3.428 1.00 82.81 90 ILE A C 1
ATOM 743 O O . ILE A 1 90 ? 1.893 3.015 -3.670 1.00 82.81 90 ILE A O 1
ATOM 747 N N . ILE A 1 91 ? 3.799 2.366 -2.678 1.00 80.06 91 ILE A N 1
ATOM 748 C CA . ILE A 1 91 ? 4.136 3.661 -2.089 1.00 80.06 91 ILE A CA 1
ATOM 749 C C . ILE A 1 91 ? 5.435 4.144 -2.706 1.00 80.06 91 ILE A C 1
ATOM 751 O O . ILE A 1 91 ? 6.429 3.418 -2.722 1.00 80.06 91 ILE A O 1
ATOM 755 N N . LYS A 1 92 ? 5.425 5.378 -3.206 1.00 83.19 92 LYS A N 1
ATOM 756 C CA . LYS A 1 92 ? 6.619 6.051 -3.711 1.00 83.19 92 LYS A CA 1
ATOM 757 C C . LYS A 1 92 ? 7.356 6.743 -2.565 1.00 83.19 92 LYS A C 1
ATOM 759 O O . LYS A 1 92 ? 6.760 7.501 -1.803 1.00 83.19 92 LYS A O 1
ATOM 764 N N . CYS A 1 93 ? 8.656 6.498 -2.459 1.00 78.75 93 CYS A N 1
ATOM 765 C CA . CYS A 1 93 ? 9.531 7.096 -1.459 1.00 78.75 93 CYS A CA 1
ATOM 766 C C . CYS A 1 93 ? 10.284 8.288 -2.062 1.00 78.75 93 CYS A C 1
ATOM 768 O O . CYS A 1 93 ? 11.334 8.118 -2.680 1.00 78.75 93 CYS A O 1
ATOM 770 N N . ASP A 1 94 ? 9.762 9.497 -1.851 1.00 79.69 94 ASP A N 1
ATOM 771 C CA . ASP A 1 94 ? 10.357 10.741 -2.373 1.00 79.69 94 ASP A CA 1
ATOM 772 C C . ASP A 1 94 ? 11.271 11.468 -1.364 1.00 79.69 94 ASP A C 1
ATOM 774 O O . ASP A 1 94 ? 11.781 12.553 -1.647 1.00 79.69 94 ASP A O 1
ATOM 778 N N . TYR A 1 95 ? 11.508 10.887 -0.183 1.00 73.12 95 TYR A N 1
ATOM 779 C CA . TYR A 1 95 ? 12.279 11.534 0.882 1.00 73.12 95 TYR A CA 1
ATOM 780 C C . TYR A 1 95 ? 13.801 11.338 0.744 1.00 73.12 95 TYR A C 1
ATOM 782 O O . TYR A 1 95 ? 14.252 10.287 0.284 1.00 73.12 95 TYR A O 1
ATOM 790 N N . PRO A 1 96 ? 14.613 12.325 1.177 1.00 62.94 96 PRO A N 1
ATOM 791 C CA . PRO A 1 96 ? 16.064 12.182 1.253 1.00 62.94 96 PRO A CA 1
ATOM 792 C C . PRO A 1 96 ? 16.482 11.141 2.312 1.00 62.94 96 PRO A C 1
ATOM 794 O O . PRO A 1 96 ? 15.785 10.929 3.304 1.00 62.94 96 PRO A O 1
ATOM 797 N N . ASN A 1 97 ? 17.644 10.527 2.062 1.00 61.91 97 ASN A N 1
ATOM 798 C CA . ASN A 1 97 ? 18.252 9.295 2.611 1.00 61.91 97 ASN A CA 1
ATOM 799 C C . ASN A 1 97 ? 18.267 9.022 4.139 1.00 61.91 97 ASN A C 1
ATOM 801 O O . ASN A 1 97 ? 18.926 8.075 4.559 1.00 61.91 97 ASN A O 1
ATOM 805 N N . GLU A 1 98 ? 17.591 9.777 5.003 1.00 54.94 98 GLU A N 1
ATOM 806 C CA . GLU A 1 98 ? 17.848 9.718 6.457 1.00 54.94 98 GLU A CA 1
ATOM 807 C C . GLU A 1 98 ? 16.618 9.466 7.337 1.00 54.94 98 GLU A C 1
ATOM 809 O O . GLU A 1 98 ? 16.702 9.535 8.562 1.00 54.94 98 GLU A O 1
ATOM 814 N N . SER A 1 99 ? 15.468 9.127 6.752 1.00 66.56 99 SER A N 1
ATOM 815 C CA . SER A 1 99 ? 14.241 8.910 7.527 1.00 66.56 99 SER A CA 1
ATOM 816 C C . SER A 1 99 ? 13.757 7.463 7.468 1.00 66.56 99 SER A C 1
ATOM 818 O O . SER A 1 99 ? 13.744 6.822 6.422 1.00 66.56 99 SER A O 1
ATOM 820 N N . THR A 1 100 ? 13.354 6.929 8.624 1.00 69.62 100 THR A N 1
ATOM 821 C CA . THR A 1 100 ? 12.543 5.705 8.667 1.00 69.62 100 THR A CA 1
ATOM 822 C C . THR A 1 100 ? 11.142 6.060 8.199 1.00 69.62 100 THR A C 1
ATOM 824 O O . THR A 1 100 ? 10.500 6.928 8.795 1.00 69.62 100 THR A O 1
ATOM 827 N N . LEU A 1 101 ? 10.653 5.373 7.170 1.00 71.12 101 LEU A N 1
ATOM 828 C CA . LEU A 1 101 ? 9.273 5.509 6.742 1.00 71.12 101 LEU A CA 1
ATOM 829 C C . LEU A 1 101 ? 8.417 4.533 7.552 1.00 71.12 101 LEU A C 1
ATOM 831 O O . LEU A 1 101 ? 8.505 3.315 7.396 1.00 71.12 101 LEU A O 1
ATOM 835 N N . ASN A 1 102 ? 7.592 5.092 8.434 1.00 70.12 102 ASN A N 1
ATOM 836 C CA . ASN A 1 102 ? 6.577 4.356 9.174 1.00 70.12 102 ASN A CA 1
ATOM 837 C C . ASN A 1 102 ? 5.211 4.745 8.626 1.00 70.12 102 ASN A C 1
ATOM 839 O O . ASN A 1 102 ? 4.819 5.908 8.736 1.00 70.12 102 ASN A O 1
ATOM 843 N N . PHE A 1 103 ? 4.470 3.784 8.089 1.00 69.88 103 PHE A N 1
ATOM 844 C CA . PHE A 1 103 ? 3.084 4.013 7.711 1.00 69.88 103 PHE A CA 1
ATOM 845 C C . PHE A 1 103 ? 2.187 2.906 8.255 1.00 69.88 103 PHE A C 1
ATOM 847 O O . PHE A 1 103 ? 2.543 1.725 8.285 1.00 69.88 103 PHE A O 1
ATOM 854 N N . ASN A 1 104 ? 1.014 3.327 8.715 1.00 62.25 104 ASN A N 1
ATOM 855 C CA . ASN A 1 104 ? -0.061 2.437 9.115 1.00 62.25 104 ASN A CA 1
ATOM 856 C C . ASN A 1 104 ? -1.059 2.397 7.960 1.00 62.25 104 ASN A C 1
ATOM 858 O O . ASN A 1 104 ? -1.561 3.437 7.531 1.00 62.25 104 ASN A O 1
ATOM 862 N N . LEU A 1 105 ? -1.299 1.200 7.446 1.00 63.44 105 LEU A N 1
ATOM 863 C CA . LEU A 1 105 ? -2.288 0.908 6.430 1.00 63.44 105 LEU A CA 1
ATOM 864 C C . LEU A 1 105 ? -3.469 0.210 7.099 1.00 63.44 105 LEU A C 1
ATOM 866 O O . LEU A 1 105 ? -3.349 -0.908 7.599 1.00 63.44 105 LEU A O 1
ATOM 870 N N . GLU A 1 106 ? -4.622 0.860 7.080 1.00 58.03 106 GLU A N 1
ATOM 871 C CA . GLU A 1 106 ? -5.871 0.237 7.499 1.00 58.03 106 GLU A CA 1
ATOM 872 C C . GLU A 1 106 ? -6.504 -0.454 6.293 1.00 58.03 106 GLU A C 1
ATOM 874 O O . GLU A 1 106 ? -6.859 0.195 5.310 1.00 58.03 106 GLU A O 1
ATOM 879 N N . VAL A 1 107 ? -6.634 -1.779 6.359 1.00 58.97 107 VAL A N 1
ATOM 880 C CA . VAL A 1 107 ? -7.315 -2.569 5.333 1.00 58.97 107 VAL A CA 1
ATOM 881 C C . VAL A 1 107 ? -8.621 -3.080 5.922 1.00 58.97 107 VAL A C 1
ATOM 883 O O . VAL A 1 107 ? -8.647 -3.920 6.825 1.00 58.97 107 VAL A O 1
ATOM 886 N N . CYS A 1 108 ? -9.736 -2.571 5.405 1.00 55.41 108 CYS A N 1
ATOM 887 C CA . CYS A 1 108 ? -11.048 -3.108 5.733 1.00 55.41 108 CYS A CA 1
ATOM 888 C C . CYS A 1 108 ? -11.321 -4.314 4.833 1.00 55.41 108 CYS A C 1
ATOM 890 O O . CYS A 1 108 ? -11.513 -4.167 3.627 1.00 55.41 108 CYS A O 1
ATOM 892 N N . ILE A 1 109 ? -11.345 -5.506 5.424 1.00 57.50 109 ILE A N 1
ATOM 893 C CA . ILE A 1 109 ? -11.736 -6.729 4.728 1.00 57.50 109 ILE A CA 1
ATOM 894 C C . ILE A 1 109 ? -13.202 -6.955 5.075 1.00 57.50 109 ILE A C 1
ATOM 896 O O . ILE A 1 109 ? -13.529 -7.619 6.053 1.00 57.50 109 ILE A O 1
ATOM 900 N N . LYS A 1 110 ? -14.112 -6.367 4.292 1.00 52.44 110 LYS A N 1
ATOM 901 C CA . LYS A 1 110 ? -15.539 -6.635 4.490 1.00 52.44 110 LYS A CA 1
ATOM 902 C C . LYS A 1 110 ? -15.868 -8.040 4.002 1.00 52.44 110 LYS A C 1
ATOM 904 O O . LYS A 1 110 ? -16.034 -8.262 2.805 1.00 52.44 110 LYS A O 1
ATOM 909 N N . SER A 1 111 ? -16.047 -8.965 4.941 1.00 45.66 111 SER A N 1
ATOM 910 C CA . SER A 1 111 ? -16.876 -10.146 4.709 1.00 45.66 111 SER A CA 1
ATOM 911 C C . SER A 1 111 ? -18.306 -9.659 4.457 1.00 45.66 111 SER A C 1
ATOM 913 O O . SER A 1 111 ? -18.848 -8.868 5.228 1.00 45.66 111 SER A O 1
ATOM 915 N N . GLY A 1 112 ? -18.884 -10.010 3.310 1.00 39.28 112 GLY A N 1
ATOM 916 C CA . GLY A 1 112 ? -20.105 -9.395 2.796 1.00 39.28 112 GLY A CA 1
ATOM 917 C C . GLY A 1 112 ? -21.274 -9.388 3.787 1.00 39.28 112 GLY A C 1
ATOM 918 O O . GLY A 1 112 ? -21.963 -10.391 3.932 1.00 39.28 112 GLY A O 1
ATOM 919 N N . LYS A 1 113 ? -21.524 -8.229 4.410 1.00 42.53 113 LYS A N 1
ATOM 920 C CA . LYS A 1 113 ? -22.836 -7.672 4.796 1.00 42.53 113 LYS A CA 1
ATOM 921 C C . LYS A 1 113 ? -22.624 -6.247 5.310 1.00 42.53 113 LYS A C 1
ATOM 923 O O . LYS A 1 113 ? -22.093 -6.027 6.391 1.00 42.53 113 LYS A O 1
ATOM 928 N N . GLN A 1 114 ? -23.000 -5.254 4.505 1.00 38.72 114 GLN A N 1
ATOM 929 C CA . GLN A 1 114 ? -22.874 -3.852 4.898 1.00 38.72 114 GLN A CA 1
ATOM 930 C C . GLN A 1 114 ? -23.830 -3.523 6.049 1.00 38.72 114 GLN A C 1
ATOM 932 O O . GLN A 1 114 ? -25.033 -3.721 5.919 1.00 38.72 114 GLN A O 1
ATOM 937 N N . ASN A 1 115 ? -23.304 -2.934 7.124 1.00 41.62 115 ASN A N 1
ATOM 938 C CA . ASN A 1 115 ? -24.066 -2.069 8.016 1.00 41.62 115 ASN A CA 1
ATOM 939 C C . ASN A 1 115 ? -23.227 -0.845 8.431 1.00 41.62 115 ASN A C 1
ATOM 941 O O . ASN A 1 115 ? -21.999 -0.847 8.399 1.00 41.62 115 ASN A O 1
ATOM 945 N N . LYS A 1 116 ? -23.966 0.228 8.710 1.00 45.25 116 LYS A N 1
ATOM 946 C CA . LYS A 1 116 ? -23.621 1.648 8.900 1.00 45.25 116 LYS A CA 1
ATOM 947 C C . LYS A 1 116 ? -22.326 1.924 9.700 1.00 45.25 116 LYS A C 1
ATOM 949 O O . LYS A 1 116 ? -22.201 1.495 10.840 1.00 45.25 116 LYS A O 1
ATOM 954 N N . LEU A 1 117 ? -21.412 2.713 9.119 1.00 41.31 117 LEU A N 1
ATOM 955 C CA . LEU A 1 117 ? -20.132 3.141 9.715 1.00 41.31 117 LEU A CA 1
ATOM 956 C C . LEU A 1 117 ? -20.340 4.272 10.750 1.00 41.31 117 LEU A C 1
ATOM 958 O O . LEU A 1 117 ? -20.940 5.297 10.419 1.00 41.31 117 LEU A O 1
ATOM 962 N N . SER A 1 118 ? -19.824 4.128 11.976 1.00 43.03 118 SER A N 1
ATOM 963 C CA . SER A 1 118 ? -19.752 5.205 12.982 1.00 43.03 118 SER A CA 1
ATOM 964 C C . SER A 1 118 ? -18.363 5.853 13.018 1.00 43.03 118 SER A C 1
ATOM 966 O O . SER A 1 118 ? -17.356 5.154 12.948 1.00 43.03 118 SER A O 1
ATOM 968 N N . LYS A 1 119 ? -18.317 7.184 13.165 1.00 41.12 119 LYS A N 1
ATOM 969 C CA . LYS A 1 119 ? -17.092 8.005 13.217 1.00 41.12 119 LYS A CA 1
ATOM 970 C C . LYS A 1 119 ? -16.159 7.595 14.373 1.00 41.12 119 LYS A C 1
ATOM 972 O O . LYS A 1 119 ? -16.553 7.674 15.533 1.00 41.12 119 LYS A O 1
ATOM 977 N N . SER A 1 120 ? -14.925 7.232 14.024 1.00 41.66 120 SER A N 1
ATOM 978 C CA . SER A 1 120 ? -13.770 6.927 14.891 1.00 41.66 120 SER A CA 1
ATOM 979 C C . SER A 1 120 ? -12.634 7.932 14.570 1.00 41.66 120 SER A C 1
ATOM 981 O O . SER A 1 120 ? -12.701 8.554 13.503 1.00 41.66 120 SER A O 1
ATOM 983 N N . PRO A 1 121 ? -11.643 8.187 15.452 1.00 52.84 121 PRO A N 1
ATOM 984 C CA . PRO A 1 121 ? -10.732 9.321 15.311 1.00 52.84 121 PRO A CA 1
ATOM 985 C C . PRO A 1 121 ? -9.734 9.119 14.159 1.00 52.84 121 PRO A C 1
ATOM 987 O O . PRO A 1 121 ? -9.156 8.049 14.023 1.00 52.84 121 PRO A O 1
ATOM 990 N N . GLU A 1 122 ? -9.597 10.165 13.334 1.00 53.97 122 GLU A N 1
ATOM 991 C CA . GLU A 1 122 ? -8.691 10.346 12.178 1.00 53.97 122 GLU A CA 1
ATOM 992 C C . GLU A 1 122 ? -8.277 9.079 11.406 1.00 53.97 122 GLU A C 1
ATOM 994 O O . GLU A 1 122 ? -7.100 8.802 11.184 1.00 53.97 122 GLU A O 1
ATOM 999 N N . MET A 1 123 ? -9.276 8.339 10.925 1.00 47.75 123 MET A N 1
ATOM 1000 C CA . MET A 1 123 ? -9.081 7.264 9.953 1.00 47.75 123 MET A CA 1
ATOM 1001 C C . MET A 1 123 ? -8.738 7.835 8.573 1.00 47.75 123 MET A C 1
ATOM 1003 O O . MET A 1 123 ? -9.438 8.711 8.056 1.00 47.75 123 MET A O 1
ATOM 1007 N N . ARG A 1 124 ? -7.681 7.307 7.949 1.00 55.41 124 ARG A N 1
ATOM 1008 C CA . ARG A 1 124 ? -7.377 7.557 6.534 1.00 55.41 124 ARG A CA 1
ATOM 1009 C C . ARG A 1 124 ? -8.100 6.509 5.696 1.00 55.41 124 ARG A C 1
ATOM 1011 O O . ARG A 1 124 ? -7.809 5.323 5.796 1.00 55.41 124 ARG A O 1
ATOM 1018 N N . LEU A 1 125 ? -9.054 6.954 4.883 1.00 57.22 125 LEU A N 1
ATOM 1019 C CA . LEU A 1 125 ? -9.805 6.089 3.980 1.00 57.22 125 LEU A CA 1
ATOM 1020 C C . LEU A 1 125 ? -9.042 5.927 2.663 1.00 57.22 125 LEU A C 1
ATOM 1022 O O . LEU A 1 125 ? -8.774 6.915 1.982 1.00 57.22 125 LEU A O 1
ATOM 1026 N N . PHE A 1 126 ? -8.756 4.685 2.283 1.00 68.25 126 PHE A N 1
ATOM 1027 C CA . PHE A 1 126 ? -8.294 4.348 0.938 1.00 68.25 126 PHE A CA 1
ATOM 1028 C C . PHE A 1 126 ? -9.481 3.835 0.122 1.00 68.25 126 PHE A C 1
ATOM 1030 O O . PHE A 1 126 ? -10.248 2.994 0.594 1.00 68.25 126 PHE A O 1
ATOM 1037 N N . MET A 1 127 ? -9.649 4.356 -1.092 1.00 71.25 127 MET A N 1
ATOM 1038 C CA . MET A 1 127 ? -10.718 3.961 -2.005 1.00 71.25 127 MET A CA 1
ATOM 1039 C C . MET A 1 127 ? -10.113 3.604 -3.360 1.00 71.25 127 MET A C 1
ATOM 1041 O O . MET A 1 127 ? -9.388 4.406 -3.944 1.00 71.25 127 MET A O 1
ATOM 1045 N N . CYS A 1 128 ? -10.424 2.405 -3.847 1.00 74.81 128 CYS A N 1
ATOM 1046 C CA . CYS A 1 128 ? -10.017 1.925 -5.162 1.00 74.81 128 CYS A CA 1
ATOM 1047 C C . CYS A 1 128 ? -11.249 1.816 -6.060 1.00 74.81 128 CYS A C 1
ATOM 1049 O O . CYS A 1 128 ? -12.275 1.283 -5.636 1.00 74.81 128 CYS A O 1
ATOM 1051 N N . SER A 1 129 ? -11.120 2.280 -7.299 1.00 76.44 129 SER A N 1
ATOM 1052 C CA . SER A 1 129 ? -12.161 2.184 -8.322 1.00 76.44 129 SER A CA 1
ATOM 1053 C C . SER A 1 129 ? -11.537 1.732 -9.636 1.00 76.44 129 SER A C 1
ATOM 1055 O O . SER A 1 129 ? -10.439 2.168 -9.988 1.00 76.44 129 SER A O 1
ATOM 1057 N N . PHE A 1 130 ? -12.241 0.870 -10.363 1.00 80.0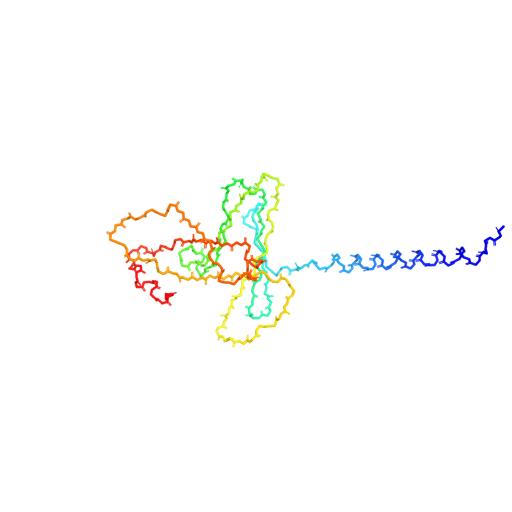0 130 PHE A N 1
ATOM 1058 C CA . PHE A 1 130 ? -11.842 0.433 -11.695 1.00 80.00 130 PHE A CA 1
ATOM 1059 C C . PHE A 1 130 ? -12.504 1.322 -12.746 1.00 80.00 130 PHE A C 1
ATOM 1061 O O . PHE A 1 130 ? -13.661 1.711 -12.611 1.00 80.00 130 PHE A O 1
ATOM 1068 N N . PHE A 1 131 ? -11.756 1.647 -13.798 1.00 80.19 131 PHE A N 1
ATOM 1069 C CA . PHE A 1 131 ? -12.252 2.445 -14.913 1.00 80.19 131 PHE A CA 1
ATOM 1070 C C . PHE A 1 131 ? -11.791 1.829 -16.228 1.00 80.19 131 PHE A C 1
ATOM 1072 O O . PHE A 1 131 ? -10.599 1.571 -16.419 1.00 80.19 131 PHE A O 1
ATOM 1079 N N . GLN A 1 132 ? -12.720 1.644 -17.165 1.00 87.44 132 GLN A N 1
ATOM 1080 C CA . GLN A 1 132 ? -12.368 1.300 -18.535 1.00 87.44 132 GLN A CA 1
ATOM 1081 C C . GLN A 1 132 ? -12.015 2.582 -19.289 1.00 87.44 132 GLN A C 1
ATOM 1083 O O . GLN A 1 132 ? -12.851 3.468 -19.470 1.00 87.44 132 GLN A O 1
ATOM 1088 N N . GLY A 1 133 ? -10.764 2.686 -19.740 1.00 81.06 133 GLY A N 1
ATOM 1089 C CA . GLY A 1 133 ? -10.359 3.768 -20.634 1.00 81.06 133 GLY A CA 1
ATOM 1090 C C . GLY A 1 133 ? -11.130 3.716 -21.963 1.00 81.06 133 GLY A C 1
ATOM 1091 O O . GLY A 1 133 ? -11.557 2.640 -22.390 1.00 81.06 133 GLY A O 1
ATOM 1092 N N . PRO A 1 134 ? -11.300 4.852 -22.660 1.00 81.94 134 PRO A N 1
ATOM 1093 C CA . PRO A 1 134 ? -11.993 4.870 -23.941 1.00 81.94 134 PRO A CA 1
ATOM 1094 C C . PRO A 1 134 ? -11.278 3.976 -24.961 1.00 81.94 134 PRO A C 1
ATOM 1096 O O . PRO A 1 134 ? -10.052 4.015 -25.101 1.00 81.94 134 PRO A O 1
ATOM 1099 N N . LYS A 1 135 ? -12.052 3.193 -25.722 1.00 85.38 135 LYS A N 1
ATOM 1100 C CA . LYS A 1 135 ? -11.520 2.411 -26.843 1.00 85.38 135 LYS A CA 1
ATOM 1101 C C . LYS A 1 135 ? -11.050 3.374 -27.929 1.00 85.38 135 LYS A C 1
ATOM 1103 O O . LYS A 1 135 ? -11.851 4.030 -28.592 1.00 85.38 135 LYS A O 1
ATOM 1108 N N . THR A 1 136 ? -9.738 3.467 -28.106 1.00 84.94 136 THR A N 1
ATOM 1109 C CA . THR A 1 136 ? -9.124 4.299 -29.142 1.00 84.94 136 THR A CA 1
ATOM 1110 C C . THR A 1 136 ? -8.620 3.422 -30.281 1.00 84.94 136 THR A C 1
ATOM 1112 O O . THR A 1 136 ? -8.207 2.286 -30.070 1.00 84.94 136 THR A O 1
ATOM 1115 N N . ARG A 1 137 ? -8.678 3.931 -31.517 1.00 86.81 137 ARG A N 1
ATOM 1116 C CA . ARG A 1 137 ? -8.245 3.173 -32.708 1.00 86.81 137 ARG A CA 1
ATOM 1117 C C . ARG A 1 137 ? -6.723 3.054 -32.834 1.00 86.81 137 ARG A C 1
ATOM 1119 O O . ARG A 1 137 ? -6.242 2.245 -33.616 1.00 86.81 137 ARG A O 1
ATOM 1126 N N . TRP A 1 138 ? -5.977 3.865 -32.086 1.00 89.19 138 TRP A N 1
ATOM 1127 C CA . TRP A 1 138 ? -4.529 4.017 -32.204 1.00 89.19 138 TRP A CA 1
ATOM 1128 C C . TRP A 1 138 ? -3.899 4.119 -30.817 1.00 89.19 138 TRP A C 1
ATOM 1130 O O . TRP A 1 138 ? -4.571 4.477 -29.851 1.00 89.19 138 TRP A O 1
ATOM 1140 N N . LYS A 1 139 ? -2.593 3.857 -30.715 1.00 79.75 139 LYS A N 1
ATOM 1141 C CA . LYS A 1 139 ? -1.848 4.084 -29.474 1.00 79.75 139 LYS A CA 1
ATOM 1142 C C . LYS A 1 139 ? -1.826 5.582 -29.162 1.00 79.75 139 LYS A C 1
ATOM 1144 O O . LYS A 1 139 ? -1.312 6.367 -29.951 1.00 79.75 139 LYS A O 1
ATOM 1149 N N . ASN A 1 140 ? -2.348 5.954 -27.998 1.00 77.50 140 ASN A N 1
ATOM 1150 C CA . ASN A 1 140 ? -2.321 7.325 -27.500 1.00 77.50 140 ASN A CA 1
ATOM 1151 C C . ASN A 1 140 ? -1.322 7.456 -26.349 1.00 77.50 140 ASN A C 1
ATOM 1153 O O . ASN A 1 140 ? -1.101 6.511 -25.592 1.00 77.50 140 ASN A O 1
ATOM 1157 N N . HIS A 1 141 ? -0.730 8.641 -26.223 1.00 71.06 141 HIS A N 1
ATOM 1158 C CA . HIS A 1 141 ? 0.113 9.016 -25.095 1.00 71.06 141 HIS A CA 1
ATOM 1159 C C . HIS A 1 141 ? -0.642 10.027 -24.234 1.00 71.06 141 HIS A C 1
ATOM 1161 O O . HIS A 1 141 ? -1.133 11.033 -24.742 1.00 71.06 141 HIS A O 1
ATOM 1167 N N . ILE A 1 142 ? -0.731 9.764 -22.931 1.00 66.06 142 ILE A N 1
ATOM 1168 C CA . ILE A 1 142 ? -1.229 10.749 -21.970 1.00 66.06 142 ILE A CA 1
ATOM 1169 C C . ILE A 1 142 ? -0.123 11.792 -21.801 1.00 66.06 142 ILE A C 1
ATOM 1171 O O . ILE A 1 142 ? 0.952 11.475 -21.299 1.00 66.06 142 ILE A O 1
ATOM 1175 N N . VAL A 1 143 ? -0.373 13.020 -22.253 1.00 79.56 143 VAL A N 1
ATOM 1176 C CA . VAL A 1 143 ? 0.579 14.146 -22.148 1.00 79.56 143 VAL A CA 1
ATOM 1177 C C . VAL A 1 143 ? 0.337 15.016 -20.911 1.00 79.56 143 VAL A C 1
ATOM 1179 O O . VAL A 1 143 ? 1.130 15.901 -20.609 1.00 79.56 143 VAL A O 1
ATOM 1182 N N . GLY A 1 144 ? -0.749 14.755 -20.183 1.00 68.25 144 GLY A N 1
ATOM 1183 C CA . GLY A 1 144 ? -1.096 15.419 -18.936 1.00 68.25 144 GLY A CA 1
ATOM 1184 C C . GLY A 1 144 ? -2.352 14.810 -18.325 1.00 68.25 144 GLY A C 1
ATOM 1185 O O . GLY A 1 144 ? -3.174 14.219 -19.025 1.00 68.25 144 GLY A O 1
ATOM 1186 N N . PHE A 1 145 ? -2.489 14.945 -17.013 1.00 79.50 145 PHE A N 1
ATOM 1187 C CA . PHE A 1 145 ? -3.684 14.572 -16.267 1.00 79.50 145 PHE A CA 1
ATOM 1188 C C . PHE A 1 145 ? -3.834 15.505 -15.064 1.00 79.50 145 PHE A C 1
ATOM 1190 O O . PHE A 1 145 ? -2.871 16.134 -14.627 1.00 79.50 145 PHE A O 1
ATOM 1197 N N . GLY A 1 146 ? -5.053 15.608 -14.546 1.00 72.81 146 GLY A N 1
ATOM 1198 C CA . GLY A 1 146 ? -5.369 16.385 -13.356 1.00 72.81 146 GLY A CA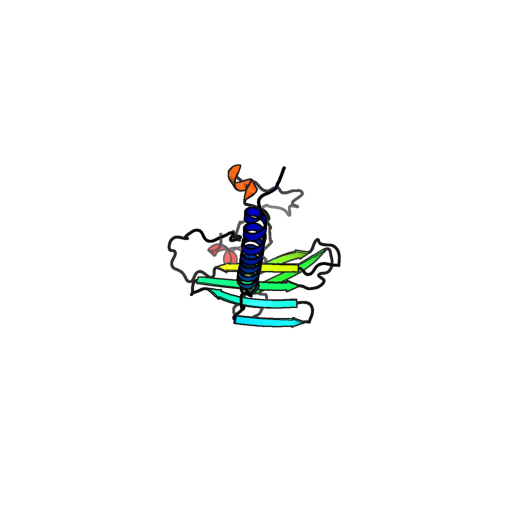 1
ATOM 1199 C C . GLY A 1 146 ? -6.488 15.712 -12.578 1.00 72.81 146 GLY A C 1
ATOM 1200 O O . GLY A 1 146 ? -7.263 14.937 -13.138 1.00 72.81 146 GLY A O 1
ATOM 1201 N N . MET A 1 147 ? -6.561 15.998 -11.284 1.00 77.81 147 MET A N 1
ATOM 1202 C CA . MET A 1 147 ? -7.619 15.483 -10.427 1.00 77.81 147 MET A CA 1
ATOM 1203 C C . MET A 1 147 ? -8.814 16.437 -10.463 1.00 77.81 147 MET A C 1
ATOM 1205 O O . MET A 1 147 ? -8.678 17.624 -10.157 1.00 77.81 147 MET A O 1
ATOM 1209 N N . HIS A 1 148 ? -9.984 15.918 -10.833 1.00 82.06 148 HIS A N 1
ATOM 1210 C CA . HIS A 1 148 ? -11.245 16.635 -10.690 1.00 82.06 148 HIS A CA 1
ATOM 1211 C C . HIS A 1 148 ? -11.947 16.156 -9.421 1.00 82.06 148 HIS A C 1
ATOM 1213 O O . HIS A 1 148 ? -12.126 14.958 -9.226 1.00 82.06 148 HIS A O 1
ATOM 1219 N N . ILE A 1 149 ? -12.308 17.095 -8.549 1.00 84.56 149 ILE A N 1
ATOM 1220 C CA . ILE A 1 149 ? -13.073 16.832 -7.331 1.00 84.56 149 ILE A CA 1
ATOM 1221 C C . ILE A 1 149 ? -14.322 17.702 -7.430 1.00 84.56 149 ILE A C 1
ATOM 1223 O O . ILE A 1 149 ? -14.203 18.928 -7.354 1.00 84.56 149 ILE A O 1
ATOM 1227 N N . ASP A 1 150 ? -15.480 17.063 -7.618 1.00 80.00 150 ASP A N 1
ATOM 1228 C CA . ASP A 1 150 ? -16.760 17.716 -7.943 1.00 80.00 150 ASP A CA 1
ATOM 1229 C C . ASP A 1 150 ? -17.162 18.790 -6.918 1.00 80.00 150 ASP A C 1
ATOM 1231 O O . ASP A 1 150 ? -17.720 19.829 -7.268 1.00 80.00 150 ASP A O 1
ATOM 1235 N N . HIS A 1 151 ? -16.824 18.563 -5.645 1.00 84.88 151 HIS A N 1
ATOM 1236 C CA . HIS A 1 151 ? -17.179 19.426 -4.522 1.00 84.88 151 HIS A CA 1
ATOM 1237 C C . HIS A 1 151 ? -15.941 20.072 -3.894 1.00 84.88 151 HIS A C 1
ATOM 1239 O O . HIS A 1 151 ? -14.975 19.392 -3.538 1.00 84.88 151 HIS A O 1
ATOM 1245 N N . ALA A 1 152 ? -15.964 21.397 -3.730 1.00 84.00 152 ALA A N 1
ATOM 1246 C CA . ALA A 1 152 ? -14.824 22.155 -3.216 1.00 84.00 152 ALA A CA 1
ATOM 1247 C C . ALA A 1 152 ? -14.457 21.756 -1.777 1.00 84.00 152 ALA A C 1
ATOM 1249 O O . ALA A 1 152 ? -13.273 21.703 -1.445 1.00 84.00 152 ALA A O 1
ATOM 1250 N N . GLU A 1 153 ? -15.451 21.409 -0.960 1.00 87.56 153 GLU A N 1
ATOM 1251 C CA . GLU A 1 153 ? -15.281 20.902 0.401 1.00 87.56 153 GLU A CA 1
ATOM 1252 C C . GLU A 1 153 ? -14.462 19.602 0.466 1.00 87.56 153 GLU A C 1
ATOM 1254 O O . GLU A 1 153 ? -13.737 19.383 1.433 1.00 87.56 153 GLU A O 1
ATOM 1259 N N . ASN A 1 154 ? -14.476 18.779 -0.588 1.00 75.44 154 ASN A N 1
ATOM 1260 C CA . ASN A 1 154 ? -13.750 17.507 -0.616 1.00 75.44 154 ASN A CA 1
ATOM 1261 C C . ASN A 1 154 ? -12.259 17.662 -0.940 1.00 75.44 154 ASN A C 1
ATOM 1263 O O . ASN A 1 154 ? -11.478 16.742 -0.697 1.00 75.44 154 ASN A O 1
ATOM 1267 N N . LYS A 1 155 ? -11.826 18.825 -1.444 1.00 81.19 155 LYS A N 1
ATOM 1268 C CA . LYS A 1 155 ? -10.419 19.054 -1.818 1.00 81.19 155 LYS A CA 1
ATOM 1269 C C . LYS A 1 155 ? -9.463 18.966 -0.630 1.00 81.19 155 LYS A C 1
ATOM 1271 O O . LYS A 1 155 ? -8.323 18.564 -0.811 1.00 81.19 155 LYS A O 1
ATOM 1276 N N . GLY A 1 156 ? -9.923 19.306 0.576 1.00 80.88 156 GLY A N 1
ATOM 1277 C CA . GLY A 1 156 ? -9.129 19.184 1.804 1.00 80.88 156 GLY A CA 1
ATOM 1278 C C . GLY A 1 156 ? -9.052 17.761 2.367 1.00 80.88 156 GLY A C 1
ATOM 1279 O O . GLY A 1 156 ? -8.343 17.537 3.343 1.00 80.88 156 GLY A O 1
ATOM 1280 N N . HIS A 1 157 ? -9.793 16.814 1.785 1.00 76.44 157 HIS A N 1
ATOM 1281 C CA . HIS A 1 157 ? -9.887 15.433 2.262 1.00 76.44 157 HIS A CA 1
ATOM 1282 C C . HIS A 1 157 ? -9.130 14.436 1.377 1.00 76.44 157 HIS A C 1
ATOM 1284 O O . HIS A 1 157 ? -8.887 13.310 1.807 1.00 76.44 157 HIS A O 1
ATOM 1290 N N . VAL A 1 158 ? -8.731 14.842 0.167 1.00 77.69 158 VAL A N 1
ATOM 1291 C CA . VAL A 1 158 ? -7.957 14.012 -0.763 1.00 77.69 158 VAL A CA 1
ATOM 1292 C C . VAL A 1 158 ? -6.509 14.482 -0.760 1.00 77.69 158 VAL A C 1
ATOM 1294 O O . VAL A 1 158 ? -6.178 15.521 -1.324 1.00 77.69 158 VAL A O 1
ATOM 1297 N N . PHE A 1 159 ? -5.653 13.710 -0.098 1.00 80.06 159 PHE A N 1
ATOM 1298 C CA . PHE A 1 159 ? -4.226 14.017 0.021 1.00 80.06 159 PHE A CA 1
ATOM 1299 C C . PHE A 1 159 ? -3.384 13.339 -1.062 1.00 80.06 159 PHE A C 1
ATOM 1301 O O . PHE A 1 159 ? -2.307 13.834 -1.381 1.00 80.06 159 PHE A O 1
ATOM 1308 N N . ASP A 1 160 ? -3.872 12.226 -1.615 1.00 81.12 160 ASP A N 1
ATOM 1309 C CA . ASP A 1 160 ? -3.176 11.443 -2.632 1.00 81.12 160 ASP A CA 1
ATOM 1310 C C . ASP A 1 160 ? -4.176 10.771 -3.588 1.00 81.12 160 ASP A C 1
ATOM 1312 O O . ASP A 1 160 ? -5.285 10.405 -3.188 1.00 81.12 160 ASP A O 1
ATOM 1316 N N . ALA A 1 161 ? -3.781 10.630 -4.852 1.00 79.44 161 ALA A N 1
ATOM 1317 C CA . ALA A 1 161 ? -4.540 9.956 -5.896 1.00 79.44 161 ALA A CA 1
ATOM 1318 C C . ALA A 1 161 ? -3.576 9.313 -6.903 1.00 79.44 161 ALA A C 1
ATOM 1320 O O . ALA A 1 161 ? -2.800 9.999 -7.569 1.00 79.44 161 ALA A O 1
ATOM 1321 N N . GLY A 1 162 ? -3.657 7.988 -7.040 1.00 80.81 162 GLY A N 1
ATOM 1322 C CA . GLY A 1 162 ? -2.849 7.210 -7.979 1.00 80.81 162 GLY A CA 1
ATOM 1323 C C . GLY A 1 162 ? -3.684 6.643 -9.124 1.00 80.81 162 GLY A C 1
ATOM 1324 O O . GLY A 1 162 ? -4.807 6.190 -8.912 1.00 80.81 162 GLY A O 1
ATOM 1325 N N . LEU A 1 163 ? -3.119 6.629 -10.335 1.00 77.06 163 LEU A N 1
ATOM 1326 C CA . LEU A 1 163 ? -3.676 5.918 -11.488 1.00 77.06 163 LEU A CA 1
ATOM 1327 C C . LEU A 1 163 ? -2.747 4.761 -11.858 1.00 77.06 163 LEU A C 1
ATOM 1329 O O . LEU A 1 163 ? -1.581 4.977 -12.191 1.00 77.06 163 LEU A O 1
ATOM 1333 N N . TYR A 1 164 ? -3.278 3.542 -11.836 1.00 83.81 164 TYR A N 1
ATOM 1334 C CA . TYR A 1 164 ? -2.526 2.323 -12.121 1.00 83.81 164 TYR A CA 1
ATOM 1335 C C . TYR A 1 164 ? -3.052 1.638 -13.381 1.00 83.81 164 TYR A C 1
ATOM 1337 O O . TYR A 1 164 ? -4.242 1.696 -13.690 1.00 83.81 164 TYR A O 1
ATOM 1345 N N . ARG A 1 165 ? -2.156 0.968 -14.114 1.00 83.69 165 ARG A N 1
ATOM 1346 C CA . ARG A 1 165 ? -2.520 0.110 -15.245 1.00 83.69 165 ARG A CA 1
ATOM 1347 C C . ARG A 1 165 ? -2.564 -1.342 -14.785 1.00 83.69 165 ARG A C 1
ATOM 1349 O O . ARG A 1 165 ? -1.525 -1.913 -14.464 1.00 83.69 165 ARG A O 1
ATOM 1356 N N . CYS A 1 166 ? -3.743 -1.947 -14.835 1.00 83.81 166 CYS A N 1
ATOM 1357 C CA . CYS A 1 166 ? -3.895 -3.385 -14.654 1.00 83.81 166 CYS A CA 1
ATOM 1358 C C . CYS A 1 166 ? -3.489 -4.128 -15.938 1.00 83.81 166 CYS A C 1
ATOM 1360 O O . CYS A 1 166 ? -3.749 -3.660 -17.051 1.00 83.81 166 CYS A O 1
ATOM 1362 N N . THR A 1 167 ? -2.852 -5.287 -15.782 1.00 87.50 167 THR A N 1
ATOM 1363 C CA . THR A 1 167 ? -2.515 -6.200 -16.884 1.00 87.50 167 THR A CA 1
ATOM 1364 C C . THR A 1 167 ? -3.158 -7.543 -16.571 1.00 87.50 167 THR A C 1
ATOM 1366 O O . THR A 1 167 ? -3.004 -8.038 -15.457 1.00 87.50 167 THR A O 1
ATOM 1369 N N . ALA A 1 168 ? -3.928 -8.096 -17.510 1.00 89.25 168 ALA A N 1
ATOM 1370 C CA . ALA A 1 168 ? -4.492 -9.430 -17.334 1.00 89.25 168 ALA A CA 1
ATOM 1371 C C . ALA A 1 168 ? -3.373 -10.487 -17.380 1.00 89.25 168 ALA A C 1
ATOM 1373 O O . ALA A 1 168 ? -2.364 -10.252 -18.051 1.00 89.25 168 ALA A O 1
ATOM 1374 N N . PRO A 1 169 ? -3.538 -11.634 -16.699 1.00 91.81 169 PRO A N 1
ATOM 1375 C CA . PRO A 1 169 ? -2.587 -12.738 -16.786 1.00 91.81 169 PRO A CA 1
ATOM 1376 C C . PRO A 1 169 ? -2.379 -13.226 -18.226 1.00 91.81 169 PRO A C 1
ATOM 1378 O O . PRO A 1 169 ? -3.267 -13.102 -19.075 1.00 91.81 169 PRO A O 1
ATOM 1381 N N . ASP A 1 170 ? -1.220 -13.830 -18.487 1.00 94.00 170 ASP A N 1
ATOM 1382 C CA . ASP A 1 170 ? -0.880 -14.351 -19.811 1.00 94.00 170 ASP A CA 1
ATOM 1383 C C . ASP A 1 170 ? -1.920 -15.361 -20.317 1.00 94.00 170 ASP A C 1
ATOM 1385 O O . ASP A 1 170 ? -2.364 -16.257 -19.597 1.00 94.00 170 ASP A O 1
ATOM 1389 N N . GLY A 1 171 ? -2.307 -15.218 -21.586 1.00 96.31 171 GLY A N 1
ATOM 1390 C CA . GLY A 1 171 ? -3.285 -16.091 -22.241 1.00 96.31 171 GLY A CA 1
ATOM 1391 C C . GLY A 1 171 ? -4.750 -15.811 -21.888 1.00 96.31 171 GLY A C 1
ATOM 1392 O O . GLY A 1 171 ? -5.627 -16.478 -22.434 1.00 96.31 171 GLY A O 1
ATOM 1393 N N . VAL A 1 172 ? -5.036 -14.827 -21.030 1.00 96.56 172 VAL A N 1
ATOM 1394 C CA . VAL A 1 172 ? -6.404 -14.443 -20.657 1.00 96.56 172 VAL A CA 1
ATOM 1395 C C . VAL A 1 172 ? -6.844 -13.203 -21.436 1.00 96.56 172 VAL A C 1
ATOM 1397 O O . VAL A 1 172 ? -6.085 -12.245 -21.588 1.00 96.56 172 VAL A O 1
ATOM 1400 N N . ASN A 1 173 ? -8.090 -13.197 -21.920 1.00 94.06 173 ASN A N 1
ATOM 1401 C CA . ASN A 1 173 ? -8.676 -12.007 -22.529 1.00 94.06 173 ASN A CA 1
ATOM 1402 C C . ASN A 1 173 ? -8.912 -10.930 -21.444 1.00 94.06 173 ASN A C 1
ATOM 1404 O O . ASN A 1 173 ? -9.709 -11.163 -20.532 1.00 94.06 173 ASN A O 1
ATOM 1408 N N . PRO A 1 174 ? -8.263 -9.752 -21.524 1.00 87.31 174 PRO A N 1
ATOM 1409 C CA . PRO A 1 174 ? -8.409 -8.712 -20.511 1.00 87.31 174 PRO A CA 1
ATOM 1410 C C . PRO A 1 174 ? -9.834 -8.158 -20.418 1.00 87.31 174 PRO A C 1
ATOM 1412 O O . PRO A 1 174 ? -10.273 -7.836 -19.31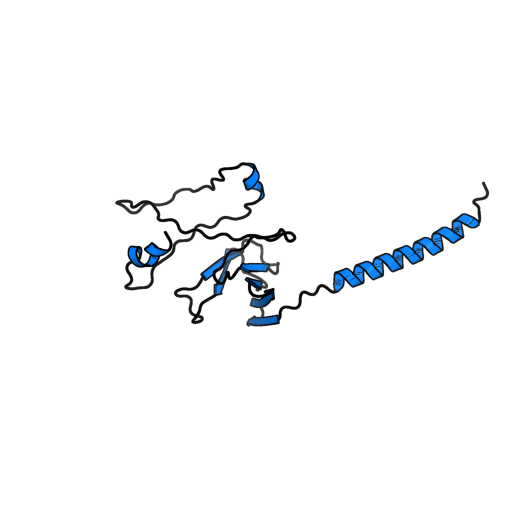8 1.00 87.31 174 PRO A O 1
ATOM 1415 N N . ASP A 1 175 ? -10.568 -8.073 -21.532 1.00 90.00 175 ASP A N 1
ATOM 1416 C CA . ASP A 1 175 ? -11.935 -7.539 -21.522 1.00 90.00 175 ASP A CA 1
ATOM 1417 C C . ASP A 1 175 ? -12.872 -8.452 -20.715 1.00 90.00 175 ASP A C 1
ATOM 1419 O O . ASP A 1 175 ? -13.699 -7.963 -19.953 1.00 90.00 175 ASP A O 1
ATOM 1423 N N . GLU A 1 176 ? -12.714 -9.773 -20.828 1.00 94.06 176 GLU A N 1
ATOM 1424 C CA . GLU A 1 176 ? -13.513 -10.748 -20.073 1.00 94.06 176 GLU A CA 1
ATOM 1425 C C . GLU A 1 176 ? -13.077 -10.832 -18.609 1.00 94.06 176 GLU A C 1
ATOM 1427 O O . GLU A 1 176 ? -13.919 -10.891 -17.715 1.00 94.06 176 GLU A O 1
ATOM 1432 N N . PHE A 1 177 ? -11.765 -10.798 -18.354 1.00 92.50 177 PHE A N 1
ATOM 1433 C CA . PHE A 1 177 ? -11.216 -10.872 -17.002 1.00 92.50 177 PHE A CA 1
ATOM 1434 C C . PHE A 1 177 ? -11.639 -9.680 -16.139 1.00 92.50 177 PHE A C 1
ATOM 1436 O O . PHE A 1 177 ? -11.975 -9.856 -14.969 1.00 92.50 177 PHE A O 1
ATOM 1443 N N . PHE A 1 178 ? -11.644 -8.471 -16.712 1.00 88.62 178 PHE A N 1
ATOM 1444 C CA . PHE A 1 178 ? -11.994 -7.256 -15.978 1.00 88.62 178 PHE A CA 1
ATOM 1445 C C . PHE A 1 178 ? -13.489 -6.906 -16.014 1.00 88.62 178 PHE A C 1
ATOM 1447 O O . PHE A 1 178 ? -13.910 -6.067 -15.222 1.00 88.62 178 PHE A O 1
ATOM 1454 N N . ALA A 1 179 ? -14.302 -7.553 -16.859 1.00 90.81 179 ALA A N 1
ATOM 1455 C CA . ALA A 1 179 ? -15.738 -7.271 -16.982 1.00 90.81 179 ALA A CA 1
ATOM 1456 C C . ALA A 1 179 ? -16.520 -7.253 -15.651 1.00 90.81 179 ALA A C 1
ATOM 1458 O O . ALA A 1 179 ? -17.386 -6.397 -15.512 1.00 90.81 179 ALA A O 1
ATOM 1459 N N . PRO A 1 180 ? -16.246 -8.122 -14.656 1.00 92.25 180 PRO A N 1
ATOM 1460 C CA . PRO A 1 180 ? -16.975 -8.091 -13.385 1.00 92.25 180 PRO A CA 1
ATOM 1461 C C . PRO A 1 180 ? -16.664 -6.883 -12.486 1.00 92.25 180 PRO A C 1
ATOM 1463 O O . PRO A 1 180 ? -17.359 -6.687 -11.491 1.00 92.25 180 PRO A O 1
ATOM 1466 N N . PHE A 1 181 ? -15.604 -6.124 -12.782 1.00 80.81 181 PHE A N 1
ATOM 1467 C CA . PHE A 1 181 ? -15.122 -5.011 -11.953 1.00 80.81 181 PHE A CA 1
ATOM 1468 C C . PHE A 1 181 ? -15.420 -3.630 -12.552 1.00 80.81 181 PHE A C 1
ATOM 1470 O O . PHE A 1 181 ? -15.168 -2.625 -11.889 1.00 80.81 181 PHE A O 1
ATOM 1477 N N . LEU A 1 182 ? -15.910 -3.588 -13.795 1.00 77.25 182 LEU A N 1
ATOM 1478 C CA . LEU A 1 182 ? -16.288 -2.381 -14.534 1.00 77.25 182 LEU A CA 1
ATOM 1479 C C . LEU A 1 182 ? -17.782 -2.085 -14.370 1.00 77.25 182 LEU A C 1
ATOM 1481 O O . LEU A 1 182 ? -18.114 -0.884 -14.271 1.00 77.25 182 LEU A O 1
#

Sequence (182 aa):
MRFSKFYQQYFSIFGVLCTLIHTAVAQRLGSITEKFDRHIEINPDYSVSWRFYGEDYIIFRIIARYPTPNSYIGFGISQTGRMDGSDILIIKCDYPNESTLNFNLEVCIKSGKQNKLSKSPEMRLFMCSFFQGPKTRWKNHIVGFGMHIDHAENKGHVFDAGLYRCTAPDGVNPDEFFAPFL

Organism: Folsomia candida (NCBI:txid158441)

InterPro domains:
  IPR005018 DOMON domain [PF03351] (45-115)
  IPR045266 Copper-dependent monooxygenases, DOMON domain [cd09631] (40-90)

Foldseek 3Di:
DDDDPVVVVVVVVVVVVVVVVVVVVVVVVVPPPVDFPDKDDPDPQWIWTWHDDPPWKIKIKIKGHQDDAQDKDKDWDDPVPDPAPIDIDIDTHHDPGHDIDIDIDIDTDDPDDDDDDDDDPDDQDDDDADDDDDDDPDDDDDPDDDDDDPDPVCVVNDPDDDDDDDDHDPPDDPCVVCVVRD

Radius of gyration: 25.64 Å; chains: 1; bounding box: 42×64×88 Å

pLDDT: mean 75.04, std 13.96, range [38.72, 96.56]

Secondary structure (DSSP, 8-state):
----HHHHHHHHHHHHHHHHHHHHHHHHHTT-----SEEEEEETTEEEEEEEETTTEEEEEEEESSPPTTEEEEEEE-SSSSSTT-EEEEEEE-S-TT--EEEEEEEE---S----PPP-TT---------PPP--SS-----------SSGGGGGT----------PPTTS-HHHHHGGG-